Protein AF-A0A0A1HWC0-F1 (afdb_monomer)

Radius of gyration: 13.7 Å; Cα contacts (8 Å, |Δi|>4): 67; chains: 1; bounding box: 28×29×35 Å

Sequence (84 aa):
MLIFDDAGAVMDKRILQAGGDCLGVDLPAGMYHGLVVLEADSLMFECKAGPYRPVGEGELAHWAPREGEAGVAEYHAWMRAQFD

Foldseek 3Di:
DFWADLLRDTPDDDDCDDVDPHPDDDDDPPIDDDDADPDPPDDDDDDDPDDDDDQDPPNDRPPADDVPDPCNVVVNVVVNVVVD

Solvent-accessible surface area (backbone atoms only — not comparable to full-atom values): 5886 Å² total; per-residue (Å²): 62,42,32,32,49,98,84,63,50,78,74,45,77,48,72,74,35,90,94,47,98,32,75,74,82,89,77,70,88,94,60,51,67,48,79,66,85,89,57,85,94,72,83,85,88,86,86,70,91,73,78,94,69,81,88,53,92,87,73,58,66,84,82,58,65,52,92,91,42,82,58,39,70,58,51,52,51,54,57,51,57,73,76,106

Structure (mmCIF, N/CA/C/O backbone):
data_AF-A0A0A1HWC0-F1
#
_entry.id   AF-A0A0A1HWC0-F1
#
loop_
_atom_site.group_PDB
_atom_site.id
_atom_site.type_symbol
_atom_site.label_atom_id
_atom_site.label_alt_id
_atom_site.label_comp_id
_atom_site.label_asym_id
_atom_site.label_entity_id
_atom_site.label_seq_id
_atom_site.pdbx_PDB_ins_code
_atom_site.Cartn_x
_atom_site.Cartn_y
_atom_site.Cartn_z
_atom_site.occupancy
_ato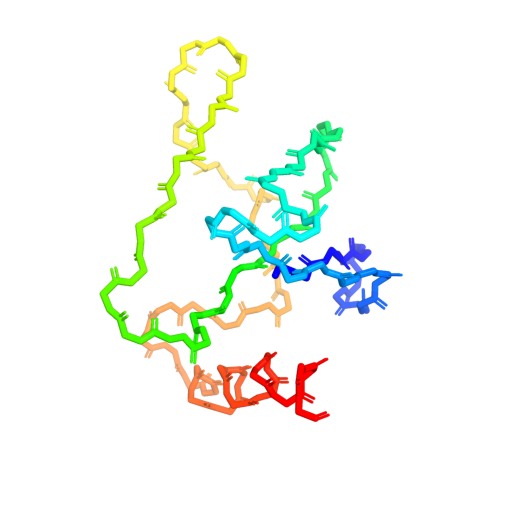m_site.B_iso_or_equiv
_atom_site.auth_seq_id
_atom_site.auth_comp_id
_atom_site.auth_asym_id
_atom_site.auth_atom_id
_atom_site.pdbx_PDB_model_num
ATOM 1 N N . MET A 1 1 ? -1.401 -0.317 6.622 1.00 96.44 1 MET A N 1
ATOM 2 C CA . MET A 1 1 ? -0.296 -0.268 5.643 1.00 96.44 1 MET A CA 1
ATOM 3 C C . MET A 1 1 ? 0.403 -1.612 5.581 1.00 96.44 1 MET A C 1
ATOM 5 O O . MET A 1 1 ? 0.723 -2.169 6.626 1.00 96.44 1 MET A O 1
ATOM 9 N N . LEU A 1 2 ? 0.615 -2.109 4.369 1.00 98.06 2 LEU A N 1
ATOM 10 C CA . LEU A 1 2 ? 1.360 -3.323 4.052 1.00 98.06 2 LEU A CA 1
ATOM 11 C C . LEU A 1 2 ? 2.676 -2.924 3.381 1.00 98.06 2 LEU A C 1
ATOM 13 O O . LEU A 1 2 ? 2.669 -2.028 2.537 1.00 98.06 2 LEU A O 1
ATOM 17 N N . ILE A 1 3 ? 3.775 -3.567 3.762 1.00 97.88 3 ILE A N 1
ATOM 18 C CA . ILE A 1 3 ? 5.101 -3.410 3.152 1.00 97.88 3 ILE A CA 1
ATOM 19 C C . ILE A 1 3 ? 5.452 -4.741 2.497 1.00 97.88 3 ILE A C 1
ATOM 21 O O . ILE A 1 3 ? 5.273 -5.792 3.118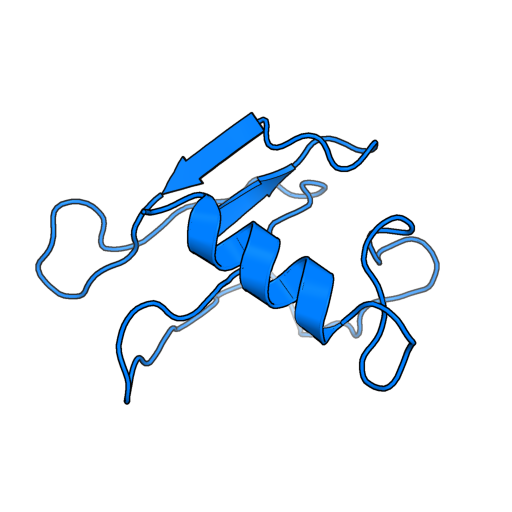 1.00 97.88 3 ILE A O 1
ATOM 25 N N . PHE A 1 4 ? 5.932 -4.696 1.260 1.00 97.81 4 PHE A N 1
ATOM 26 C CA . PHE A 1 4 ? 6.142 -5.877 0.431 1.00 97.81 4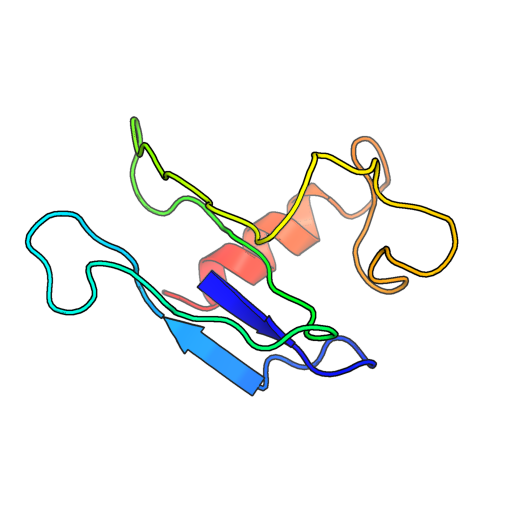 PHE A CA 1
ATOM 27 C C . PHE A 1 4 ? 7.599 -6.026 0.012 1.00 97.81 4 PHE A C 1
ATOM 29 O O . PHE A 1 4 ? 8.338 -5.043 -0.068 1.00 97.81 4 PHE A O 1
ATOM 36 N N . ASP A 1 5 ? 7.985 -7.259 -0.295 1.00 96.19 5 ASP A N 1
ATOM 37 C CA . ASP A 1 5 ? 9.161 -7.522 -1.117 1.00 96.19 5 ASP A CA 1
ATOM 38 C C . ASP A 1 5 ? 8.853 -7.345 -2.619 1.00 96.19 5 ASP A C 1
ATOM 40 O O . ASP A 1 5 ? 7.729 -7.029 -3.027 1.00 96.19 5 ASP A O 1
ATOM 44 N N . ASP A 1 6 ? 9.864 -7.562 -3.461 1.00 95.12 6 ASP A N 1
ATOM 45 C CA . ASP A 1 6 ? 9.745 -7.430 -4.918 1.00 95.12 6 ASP A CA 1
ATOM 46 C C . ASP A 1 6 ? 8.783 -8.450 -5.552 1.00 95.12 6 ASP A C 1
ATOM 48 O O . ASP A 1 6 ? 8.250 -8.202 -6.637 1.00 95.12 6 ASP A O 1
ATOM 52 N N . ALA A 1 7 ? 8.544 -9.583 -4.884 1.00 95.88 7 ALA A N 1
ATOM 53 C CA . ALA A 1 7 ? 7.651 -10.646 -5.339 1.00 95.88 7 ALA A CA 1
ATOM 54 C C . ALA A 1 7 ? 6.202 -10.470 -4.843 1.00 95.88 7 ALA A C 1
ATOM 56 O O . ALA A 1 7 ? 5.325 -11.240 -5.235 1.00 95.88 7 ALA A O 1
ATOM 57 N N . GLY A 1 8 ? 5.941 -9.465 -4.003 1.00 96.25 8 GLY A N 1
ATOM 58 C CA . GLY A 1 8 ? 4.622 -9.180 -3.444 1.00 96.25 8 GLY A CA 1
ATOM 59 C C . GLY A 1 8 ? 4.294 -9.944 -2.167 1.00 96.25 8 GLY A C 1
ATOM 60 O O . GLY A 1 8 ? 3.143 -9.924 -1.725 1.00 96.25 8 GLY A O 1
ATOM 61 N N . ALA A 1 9 ? 5.274 -10.596 -1.537 1.00 97.50 9 ALA A N 1
ATOM 62 C CA . ALA A 1 9 ? 5.083 -11.153 -0.207 1.00 97.50 9 ALA A CA 1
ATOM 63 C C . ALA A 1 9 ? 5.033 -10.022 0.827 1.00 97.50 9 ALA A C 1
ATOM 65 O O . ALA A 1 9 ? 5.829 -9.082 0.791 1.00 97.50 9 ALA A O 1
ATOM 66 N N . VAL A 1 10 ? 4.089 -10.110 1.768 1.00 98.12 10 VAL A N 1
ATOM 67 C CA . VAL A 1 10 ? 3.977 -9.138 2.861 1.00 98.12 10 VAL A CA 1
ATOM 68 C C . VAL A 1 10 ? 5.133 -9.353 3.833 1.00 98.12 10 VAL A C 1
ATOM 70 O O . VAL A 1 10 ? 5.189 -10.367 4.526 1.00 98.12 10 VAL A O 1
ATOM 73 N N . MET A 1 11 ? 6.026 -8.373 3.907 1.00 97.62 11 MET A N 1
ATOM 74 C CA . MET A 1 11 ? 7.162 -8.357 4.826 1.00 97.62 11 MET A CA 1
ATOM 75 C C . MET A 1 11 ? 6.779 -7.777 6.184 1.00 97.62 11 MET A C 1
ATOM 77 O O . MET A 1 11 ? 7.286 -8.221 7.212 1.00 97.62 11 MET A O 1
ATOM 81 N N . ASP A 1 12 ? 5.894 -6.777 6.197 1.00 97.19 12 ASP A N 1
ATOM 82 C CA . ASP A 1 12 ? 5.501 -6.093 7.425 1.00 97.19 12 ASP A CA 1
ATOM 83 C C . ASP A 1 12 ? 4.135 -5.395 7.307 1.00 97.19 12 ASP A C 1
ATOM 85 O O . ASP A 1 12 ? 3.646 -5.106 6.209 1.00 97.19 12 ASP A O 1
ATOM 89 N N . LYS A 1 13 ? 3.507 -5.118 8.457 1.00 97.38 13 LYS A N 1
ATOM 90 C CA . LYS A 1 13 ? 2.173 -4.512 8.568 1.00 97.38 13 LYS A CA 1
ATOM 91 C C . LYS A 1 13 ? 2.120 -3.477 9.689 1.00 97.38 13 LYS A C 1
ATOM 93 O O . LYS A 1 13 ? 2.626 -3.702 10.788 1.00 97.38 13 LYS A O 1
ATOM 98 N N . ARG A 1 14 ? 1.465 -2.342 9.439 1.00 96.94 14 ARG A N 1
ATOM 99 C CA . ARG A 1 14 ? 1.235 -1.271 10.430 1.00 96.94 14 ARG A CA 1
ATOM 100 C C . ARG A 1 14 ? -0.190 -0.739 10.325 1.00 96.94 14 ARG A C 1
ATOM 102 O O . ARG A 1 14 ? -0.639 -0.446 9.216 1.00 96.94 14 ARG A O 1
ATOM 109 N N . ILE A 1 15 ? -0.889 -0.587 11.447 1.00 97.06 15 ILE A N 1
ATOM 110 C CA . ILE A 1 15 ? -2.158 0.155 11.509 1.00 97.06 15 ILE A CA 1
ATOM 111 C C . ILE A 1 15 ? -1.804 1.618 11.760 1.00 97.06 15 ILE A C 1
ATOM 113 O O . ILE A 1 15 ? -1.194 1.919 12.778 1.00 97.06 15 ILE A O 1
ATOM 117 N N . LEU A 1 16 ? -2.147 2.502 10.821 1.00 96.25 16 LEU A N 1
ATOM 118 C CA . LEU A 1 16 ? -1.953 3.944 10.978 1.00 96.25 16 LEU A CA 1
ATOM 119 C C . LEU A 1 16 ? -3.261 4.541 11.482 1.00 96.25 16 LEU A C 1
ATOM 121 O O . LEU A 1 16 ? -4.277 4.429 10.797 1.00 96.25 16 LEU A O 1
ATOM 125 N N . GLN A 1 17 ? -3.242 5.145 12.666 1.00 96.44 17 GLN A N 1
ATOM 126 C CA . GLN A 1 17 ? -4.447 5.665 13.307 1.00 96.44 17 GLN A CA 1
ATOM 127 C C . GLN A 1 17 ? -4.141 6.972 14.034 1.00 96.44 17 GLN A C 1
ATOM 129 O O . GLN A 1 17 ? -3.199 7.053 14.824 1.00 96.44 17 GLN A O 1
ATOM 134 N N . ALA A 1 18 ? -4.965 7.995 13.806 1.00 93.38 18 ALA A N 1
ATOM 135 C CA . ALA A 1 18 ? -4.851 9.262 14.516 1.00 93.38 18 ALA A CA 1
ATOM 136 C C . ALA A 1 18 ? -5.028 9.050 16.030 1.00 93.38 18 ALA A C 1
ATOM 138 O O . ALA A 1 18 ? -6.024 8.483 16.475 1.00 93.38 18 ALA A O 1
ATOM 139 N N . GLY A 1 19 ? -4.045 9.489 16.821 1.00 93.12 19 GLY A N 1
ATOM 140 C CA . GLY A 1 19 ? -4.033 9.288 18.274 1.00 93.12 19 GLY A CA 1
ATOM 141 C C . GLY A 1 19 ? -3.804 7.840 18.732 1.00 93.12 19 GLY A C 1
ATOM 142 O O . GLY A 1 19 ? -3.870 7.589 19.931 1.00 93.12 19 GLY A O 1
ATOM 143 N N . GLY A 1 20 ? -3.548 6.906 17.810 1.00 93.62 20 GLY A N 1
ATOM 144 C CA . GLY A 1 20 ? -3.177 5.527 18.125 1.00 93.62 20 GLY A CA 1
ATOM 145 C C . GLY A 1 20 ? -1.668 5.343 18.310 1.00 93.62 20 GLY A C 1
ATOM 146 O O . GLY A 1 20 ? -0.894 6.300 18.265 1.00 93.62 20 GLY A O 1
ATOM 147 N N . ASP A 1 21 ? -1.247 4.087 18.464 1.00 94.81 21 ASP A N 1
ATOM 148 C CA . ASP A 1 21 ? 0.154 3.724 18.731 1.00 94.81 21 ASP A CA 1
ATOM 149 C C . ASP A 1 21 ? 1.107 4.064 17.573 1.00 94.81 21 ASP A C 1
ATOM 151 O O . ASP A 1 21 ? 2.296 4.306 17.781 1.00 94.81 21 ASP A O 1
ATOM 155 N N . CYS A 1 22 ? 0.597 4.089 16.338 1.00 95.69 22 CYS A N 1
ATOM 156 C CA . CYS A 1 22 ? 1.366 4.402 15.140 1.00 95.69 22 CYS A CA 1
ATOM 157 C C . CYS A 1 22 ? 0.688 5.535 14.360 1.00 95.69 22 CYS A C 1
ATOM 159 O O . CYS A 1 22 ? -0.308 5.340 13.662 1.00 95.69 22 CYS A O 1
ATOM 161 N N . LEU A 1 23 ? 1.252 6.739 14.490 1.00 92.12 23 LEU A N 1
ATOM 162 C CA . LEU A 1 23 ? 0.759 7.955 13.831 1.00 92.12 23 LEU A CA 1
ATOM 163 C C . LEU A 1 23 ? 1.242 8.092 12.380 1.00 92.12 23 LEU A C 1
ATOM 165 O O . LEU A 1 23 ? 0.671 8.852 11.604 1.00 92.12 23 LEU A O 1
ATOM 169 N N . GLY A 1 24 ? 2.316 7.391 12.023 1.00 93.69 24 GLY A N 1
ATOM 170 C CA . GLY A 1 24 ? 2.983 7.515 10.736 1.00 93.69 24 GLY A CA 1
ATOM 171 C C . GLY A 1 24 ? 4.172 6.569 10.629 1.00 93.69 24 GLY A C 1
ATOM 172 O O . GLY A 1 24 ? 4.524 5.870 11.581 1.00 93.69 24 GLY A O 1
ATOM 173 N N . VAL A 1 25 ? 4.766 6.541 9.442 1.00 93.88 25 VAL A N 1
ATOM 174 C CA . VAL A 1 25 ? 5.828 5.613 9.047 1.00 93.88 25 VAL A CA 1
ATOM 175 C C . VAL A 1 25 ? 6.788 6.305 8.093 1.00 93.88 25 VAL A C 1
ATOM 177 O O . VAL A 1 25 ? 6.351 6.963 7.152 1.00 93.88 25 VAL A O 1
ATOM 180 N N . ASP A 1 26 ? 8.083 6.104 8.318 1.00 94.06 26 ASP A N 1
ATOM 181 C CA . ASP A 1 26 ? 9.124 6.478 7.366 1.00 94.06 26 ASP A CA 1
ATOM 182 C C . ASP A 1 26 ? 9.487 5.259 6.519 1.00 94.06 26 ASP A C 1
ATOM 184 O O . ASP A 1 26 ? 9.847 4.201 7.042 1.00 94.06 26 ASP A O 1
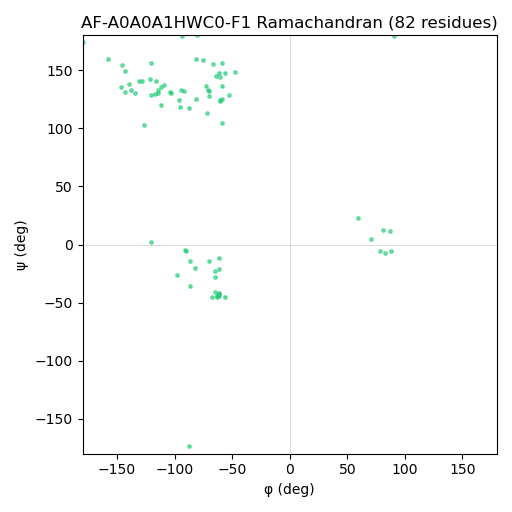ATOM 188 N N . LEU A 1 27 ? 9.392 5.407 5.199 1.00 92.19 27 LEU A N 1
ATOM 189 C CA . LEU A 1 27 ? 9.700 4.348 4.245 1.00 92.19 27 LEU A CA 1
ATOM 190 C C . LEU A 1 27 ? 10.962 4.707 3.450 1.00 92.19 27 LEU A C 1
ATOM 192 O O . LEU A 1 27 ? 10.975 5.721 2.747 1.00 92.19 27 LEU A O 1
ATOM 196 N N . PRO A 1 28 ? 12.019 3.879 3.520 1.00 90.88 28 PRO A N 1
ATOM 197 C CA . PRO A 1 28 ? 13.108 3.905 2.557 1.00 90.88 28 PRO A CA 1
ATOM 198 C C . PRO A 1 28 ? 12.642 3.921 1.096 1.00 90.88 28 PRO A C 1
ATOM 200 O O . PRO A 1 28 ? 11.630 3.320 0.727 1.00 90.88 28 PRO A O 1
ATOM 203 N N . ALA A 1 29 ? 13.434 4.574 0.245 1.00 89.44 29 ALA A N 1
ATOM 204 C CA . ALA A 1 29 ? 13.231 4.534 -1.197 1.00 89.44 29 ALA A CA 1
ATOM 205 C C . ALA A 1 29 ? 13.357 3.099 -1.737 1.00 89.44 29 ALA A C 1
ATOM 207 O O . ALA A 1 29 ? 14.162 2.311 -1.244 1.00 89.44 29 ALA A O 1
ATOM 208 N N . GLY A 1 30 ? 12.590 2.790 -2.786 1.00 88.88 30 GLY A N 1
ATOM 209 C CA . GLY A 1 30 ? 12.646 1.490 -3.462 1.00 88.88 30 GLY A CA 1
ATOM 210 C C . GLY A 1 30 ? 11.864 0.368 -2.777 1.00 88.88 30 GLY A C 1
ATOM 211 O O . GLY A 1 30 ? 12.043 -0.782 -3.148 1.00 88.88 30 GLY A O 1
ATOM 212 N N . MET A 1 31 ? 11.002 0.674 -1.802 1.00 92.62 31 MET A N 1
ATOM 213 C CA . MET A 1 31 ? 10.129 -0.325 -1.179 1.00 92.62 31 MET A CA 1
ATOM 214 C C . MET A 1 31 ? 8.691 -0.221 -1.680 1.00 92.62 31 MET A C 1
ATOM 216 O O . MET A 1 31 ? 8.069 0.849 -1.627 1.00 92.62 31 MET A O 1
ATOM 220 N N . TYR A 1 32 ? 8.128 -1.360 -2.078 1.00 95.94 32 TYR A N 1
ATOM 221 C CA . TYR A 1 32 ? 6.701 -1.460 -2.339 1.00 95.94 32 TYR A CA 1
ATOM 222 C C . TYR A 1 32 ? 5.915 -1.404 -1.033 1.00 95.94 32 TYR A C 1
ATOM 224 O O . TYR A 1 32 ? 6.204 -2.098 -0.058 1.00 95.94 32 TYR A O 1
ATOM 232 N N . HIS A 1 33 ? 4.881 -0.576 -1.030 1.00 96.38 33 HIS A N 1
ATOM 233 C CA . HIS A 1 33 ? 3.948 -0.463 0.075 1.00 96.38 33 HIS A CA 1
ATOM 234 C C . HIS A 1 33 ? 2.552 -0.171 -0.464 1.00 96.38 33 HIS A C 1
ATOM 236 O O . HIS A 1 33 ? 2.377 0.353 -1.564 1.00 96.38 33 HIS A O 1
ATOM 242 N N . GLY A 1 34 ? 1.551 -0.548 0.319 1.00 95.69 34 GLY A N 1
ATOM 243 C CA . GLY A 1 34 ? 0.150 -0.422 -0.042 1.00 95.69 34 GLY A CA 1
ATOM 244 C C . GLY A 1 34 ? -0.692 -0.063 1.168 1.00 95.69 34 GLY A C 1
ATOM 245 O O . GLY A 1 34 ? -0.396 -0.432 2.311 1.00 95.69 34 GLY A O 1
ATOM 246 N N . LEU A 1 35 ? -1.767 0.668 0.910 1.00 95.94 35 LEU A N 1
ATOM 247 C CA . LEU A 1 35 ? -2.710 1.107 1.925 1.00 95.94 35 LEU A CA 1
ATOM 248 C C . LEU A 1 35 ? -4.065 0.481 1.650 1.00 95.94 35 LEU A C 1
ATOM 250 O O . LEU A 1 35 ? -4.493 0.361 0.507 1.00 95.94 35 LEU A O 1
ATOM 254 N N . VAL A 1 36 ? -4.723 0.086 2.729 1.00 96.75 36 VAL A N 1
ATOM 255 C CA . VAL A 1 36 ? -6.097 -0.386 2.716 1.00 96.75 36 VAL A CA 1
ATOM 256 C C . VAL A 1 36 ? -6.809 0.289 3.874 1.00 96.75 36 VAL A C 1
ATOM 258 O O . VAL A 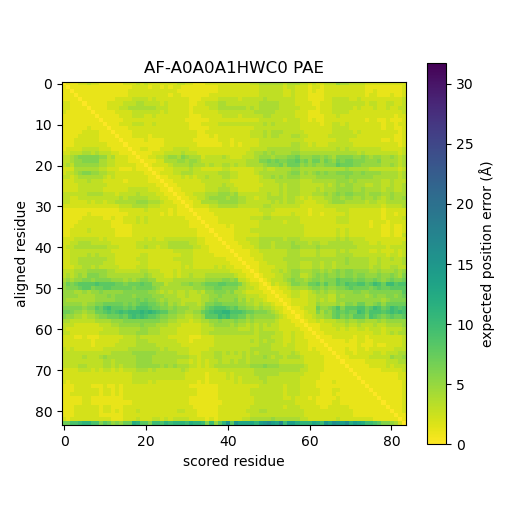1 36 ? -6.271 0.361 4.981 1.00 96.75 36 VAL A O 1
ATOM 261 N N . VAL A 1 37 ? -7.970 0.866 3.585 1.00 96.50 37 VAL A N 1
ATOM 262 C CA . VAL A 1 37 ? -8.732 1.656 4.550 1.00 96.50 37 VAL A CA 1
ATOM 263 C C . VAL A 1 37 ? -9.524 0.705 5.445 1.00 96.50 37 VAL A C 1
ATOM 265 O O . VAL A 1 37 ? -10.261 -0.149 4.950 1.00 96.50 37 VAL A O 1
ATOM 268 N N . LEU A 1 38 ? -9.345 0.838 6.762 1.00 96.44 38 LEU A N 1
ATOM 269 C CA . LEU A 1 38 ? -10.013 -0.001 7.764 1.00 96.44 38 LEU A CA 1
ATOM 270 C C . LEU A 1 38 ? -11.257 0.675 8.362 1.00 96.44 38 LEU A C 1
ATOM 272 O O . LEU A 1 38 ? -12.192 -0.020 8.751 1.00 96.44 38 LEU A O 1
ATOM 276 N N . GLU A 1 39 ? -11.297 2.010 8.373 1.00 95.56 39 GLU A N 1
ATOM 277 C CA . GLU A 1 39 ? -12.404 2.817 8.893 1.00 95.56 39 GLU A CA 1
ATOM 278 C C . GLU A 1 39 ? -12.803 3.900 7.880 1.00 95.56 39 GLU A C 1
ATOM 280 O O . GLU A 1 39 ? -11.943 4.493 7.220 1.00 95.56 39 GLU A O 1
ATOM 285 N N . ALA A 1 40 ? -14.108 4.148 7.737 1.00 95.94 40 ALA A N 1
ATOM 286 C CA . ALA A 1 40 ? -14.621 5.199 6.863 1.00 95.94 40 ALA A CA 1
ATOM 287 C C . ALA A 1 40 ? -14.075 6.581 7.258 1.00 95.94 40 ALA A C 1
ATOM 289 O O . ALA A 1 40 ? -13.660 6.799 8.391 1.00 95.94 40 ALA A O 1
ATOM 290 N N . ASP A 1 41 ? -14.062 7.507 6.298 1.00 95.81 41 ASP A N 1
ATOM 291 C CA . ASP A 1 41 ? -13.632 8.896 6.510 1.00 95.81 41 ASP A CA 1
ATOM 292 C C . ASP A 1 41 ? -12.178 9.056 7.011 1.00 95.81 41 ASP A C 1
ATOM 294 O O . ASP A 1 41 ? -11.792 10.092 7.553 1.00 95.81 41 ASP A O 1
ATOM 298 N N . SER A 1 42 ? -11.333 8.047 6.767 1.00 95.56 42 SER A N 1
ATOM 299 C CA . SER A 1 42 ? -9.894 8.105 7.038 1.00 95.56 42 SER A CA 1
ATOM 300 C C . SER A 1 42 ? -9.173 9.061 6.081 1.00 95.56 42 SER A C 1
ATOM 302 O O . SER A 1 42 ? -9.251 8.911 4.860 1.00 95.56 42 SER A O 1
ATOM 304 N N . LEU A 1 43 ? -8.390 9.992 6.633 1.00 94.56 43 LEU A N 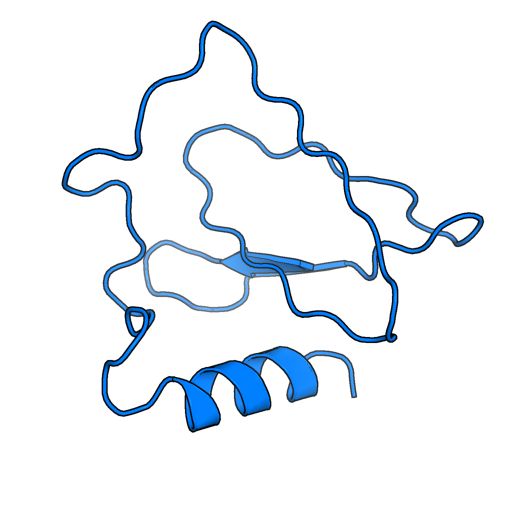1
ATOM 305 C CA . LEU A 1 43 ? -7.494 10.877 5.883 1.00 94.56 43 LEU A CA 1
ATOM 306 C C . LEU A 1 43 ? -6.034 10.533 6.190 1.00 94.56 43 LEU A C 1
ATOM 308 O O . LEU A 1 43 ? -5.656 10.386 7.351 1.00 94.56 43 LEU A O 1
ATOM 312 N N . MET A 1 44 ? -5.200 10.466 5.153 1.00 93.88 44 MET A N 1
ATOM 313 C CA . MET A 1 44 ? -3.761 10.241 5.285 1.00 93.88 44 MET A CA 1
ATOM 314 C C . MET A 1 44 ? -2.982 11.301 4.506 1.00 93.88 44 MET A C 1
ATOM 316 O O . MET A 1 44 ? -3.353 11.658 3.389 1.00 93.88 44 MET A O 1
ATOM 320 N N . PHE A 1 45 ? -1.873 11.758 5.085 1.00 93.81 45 PHE A N 1
ATOM 321 C CA . PHE A 1 45 ? -0.887 12.589 4.402 1.00 93.81 45 PHE A CA 1
ATOM 322 C C . PHE A 1 45 ? 0.335 11.746 4.046 1.00 93.81 45 PHE A C 1
ATOM 324 O O . PHE A 1 45 ? 0.876 11.048 4.900 1.00 93.81 45 PHE A O 1
ATOM 331 N N . GLU A 1 46 ? 0.780 11.836 2.796 1.00 92.94 46 GLU A N 1
ATOM 332 C CA . GLU A 1 46 ? 2.054 11.276 2.353 1.00 92.94 46 GLU A CA 1
ATOM 333 C C . GLU A 1 46 ? 2.990 12.419 1.952 1.00 92.94 46 GLU A C 1
ATOM 335 O O . GLU A 1 46 ? 2.617 13.295 1.170 1.00 92.94 46 GLU A O 1
ATOM 340 N N . CYS A 1 47 ? 4.217 12.395 2.471 1.00 91.38 47 CYS A N 1
ATOM 341 C CA . CYS A 1 47 ? 5.265 13.346 2.122 1.00 91.38 47 CYS A CA 1
ATOM 342 C C . CYS A 1 47 ? 6.424 12.595 1.464 1.00 91.38 47 CYS A C 1
ATOM 344 O O . CYS A 1 47 ? 6.920 11.613 2.010 1.00 91.38 47 CYS A O 1
ATOM 346 N N . LYS A 1 48 ? 6.882 13.074 0.304 1.00 89.31 48 LYS A N 1
ATOM 347 C CA . LYS A 1 48 ? 8.031 12.523 -0.429 1.00 89.31 48 LYS A CA 1
ATOM 348 C C . LYS A 1 48 ? 9.090 13.603 -0.613 1.00 89.31 48 LYS A C 1
ATOM 350 O O . LYS A 1 48 ? 8.762 14.768 -0.825 1.00 89.31 48 LYS A O 1
ATOM 355 N N . ALA A 1 49 ? 10.360 13.220 -0.509 1.00 88.12 49 ALA A N 1
ATOM 356 C CA . ALA A 1 49 ? 11.467 14.146 -0.712 1.00 88.12 49 ALA A CA 1
ATOM 357 C C . ALA A 1 49 ? 11.586 14.540 -2.192 1.00 88.12 49 ALA A C 1
ATOM 359 O O . ALA A 1 49 ? 11.623 13.679 -3.071 1.00 88.12 49 ALA A O 1
ATOM 360 N N . GLY A 1 50 ? 11.716 15.842 -2.451 1.00 88.69 50 GLY A N 1
ATOM 361 C CA . GLY A 1 50 ? 11.870 16.384 -3.800 1.00 88.69 50 GLY A CA 1
ATOM 362 C C . GLY A 1 50 ? 10.544 16.748 -4.481 1.00 88.69 50 GLY A C 1
ATOM 363 O O . GLY A 1 50 ? 9.473 16.633 -3.887 1.00 88.69 50 GLY A O 1
ATOM 364 N N . PRO A 1 51 ? 10.611 17.262 -5.720 1.00 91.31 51 PRO A N 1
ATOM 365 C CA . PRO A 1 51 ? 9.421 17.613 -6.480 1.00 91.31 51 PRO A CA 1
ATOM 366 C C . PRO A 1 51 ? 8.610 16.364 -6.834 1.00 91.31 51 PRO A C 1
ATOM 368 O O . PRO A 1 51 ? 9.150 15.265 -6.964 1.00 91.31 51 PRO A O 1
ATOM 371 N N . TYR A 1 52 ? 7.312 16.555 -7.061 1.00 90.56 52 TYR A N 1
ATOM 372 C CA . TYR A 1 52 ? 6.465 15.494 -7.589 1.00 90.56 52 TYR A CA 1
ATOM 373 C C . TYR A 1 52 ? 6.994 15.007 -8.946 1.00 90.56 52 TYR A C 1
ATOM 375 O O . TYR A 1 52 ? 7.146 15.791 -9.886 1.00 90.56 52 TYR A O 1
ATOM 383 N N . ARG A 1 53 ? 7.228 13.697 -9.045 1.00 89.50 53 ARG A N 1
ATOM 384 C CA . ARG A 1 53 ? 7.463 12.977 -10.296 1.00 89.50 53 ARG A CA 1
ATOM 385 C C . ARG A 1 53 ? 6.376 11.907 -10.428 1.00 89.50 53 ARG A C 1
ATOM 387 O O . ARG A 1 53 ? 6.199 11.141 -9.480 1.00 89.50 53 ARG A O 1
ATOM 394 N N . PRO A 1 54 ? 5.662 11.833 -11.564 1.00 90.62 54 PRO A N 1
ATOM 395 C CA . PRO A 1 54 ? 4.734 10.740 -11.818 1.00 90.62 54 PRO A CA 1
ATOM 396 C C . PRO A 1 54 ? 5.431 9.382 -11.727 1.00 90.62 54 PRO A C 1
ATOM 398 O O . PRO A 1 54 ? 6.606 9.260 -12.087 1.00 90.62 54 PRO A O 1
ATOM 401 N N . VAL A 1 55 ? 4.685 8.371 -11.286 1.00 87.25 55 VAL A N 1
ATOM 402 C CA . VAL A 1 55 ? 5.144 6.978 -11.282 1.00 87.25 55 VAL A CA 1
ATOM 403 C C . VAL A 1 55 ? 5.450 6.557 -12.721 1.00 87.25 55 VAL A C 1
ATOM 405 O O . VAL A 1 55 ? 4.603 6.699 -13.604 1.00 87.25 55 VAL A O 1
ATOM 408 N N . GLY A 1 56 ? 6.678 6.106 -12.961 1.00 88.19 56 GLY A N 1
ATOM 409 C CA . GLY A 1 56 ? 7.176 5.693 -14.268 1.00 88.19 56 GLY A CA 1
ATOM 410 C C . GLY A 1 56 ? 7.027 4.196 -14.533 1.00 88.19 56 GLY A C 1
ATOM 411 O O . GLY A 1 56 ? 6.555 3.422 -13.697 1.00 88.19 56 GLY A O 1
ATOM 412 N N . GLU A 1 57 ? 7.464 3.778 -15.720 1.00 86.56 57 GLU A N 1
ATOM 413 C CA . GLU A 1 57 ? 7.543 2.360 -16.072 1.00 86.56 57 GLU A CA 1
ATOM 414 C C . GLU A 1 57 ? 8.450 1.599 -15.094 1.00 86.56 57 GLU A C 1
ATOM 416 O O . GLU A 1 57 ? 9.523 2.071 -14.722 1.00 86.56 57 GLU A O 1
ATOM 421 N N . GLY A 1 58 ? 8.009 0.413 -14.668 1.00 84.81 58 GLY A N 1
ATOM 422 C CA . GLY A 1 58 ? 8.753 -0.440 -13.736 1.00 84.81 58 GLY A CA 1
ATOM 423 C C . GLY A 1 58 ? 8.676 -0.035 -12.258 1.00 84.81 58 GLY A C 1
ATOM 424 O O . GLY A 1 58 ? 9.146 -0.792 -11.419 1.00 84.81 58 GLY A O 1
ATOM 425 N N . GLU A 1 59 ? 8.057 1.101 -11.917 1.00 89.06 59 GLU A N 1
ATOM 426 C CA . GLU A 1 59 ? 7.873 1.541 -10.518 1.00 89.06 59 GLU A CA 1
ATOM 427 C C . GLU A 1 59 ? 6.564 1.031 -9.894 1.00 89.06 59 GLU A C 1
ATOM 429 O O . GLU A 1 59 ? 6.298 1.232 -8.709 1.00 89.06 59 GLU A O 1
ATOM 434 N N . LEU A 1 60 ? 5.730 0.373 -10.696 1.00 92.00 60 LEU A N 1
ATOM 435 C CA . LEU A 1 60 ? 4.495 -0.251 -10.254 1.00 92.00 60 LEU A CA 1
ATOM 436 C C . LEU A 1 60 ? 4.725 -1.731 -9.935 1.00 92.00 60 LEU A C 1
ATOM 438 O O . LEU A 1 60 ? 5.263 -2.479 -10.748 1.00 92.00 60 LEU A O 1
ATOM 442 N N . ALA A 1 61 ? 4.212 -2.171 -8.786 1.00 94.31 61 ALA A N 1
ATOM 443 C CA . ALA A 1 61 ? 4.228 -3.568 -8.362 1.00 94.31 61 ALA A CA 1
ATOM 444 C C . ALA A 1 61 ? 3.512 -4.468 -9.383 1.00 94.31 61 ALA A C 1
ATOM 446 O O . ALA A 1 61 ? 2.285 -4.444 -9.458 1.00 94.31 61 ALA A O 1
ATOM 447 N N . HIS A 1 62 ? 4.254 -5.237 -10.183 1.00 93.69 62 HIS A N 1
ATOM 448 C CA . HIS A 1 62 ? 3.726 -6.037 -11.302 1.00 93.69 62 HIS A CA 1
ATOM 449 C C . HIS A 1 62 ? 2.717 -7.122 -10.884 1.00 93.69 62 HIS A C 1
ATOM 451 O O . HIS A 1 62 ? 1.930 -7.574 -11.708 1.00 93.69 62 HIS A O 1
ATOM 457 N N . TRP A 1 63 ? 2.743 -7.526 -9.615 1.00 95.25 63 TRP A N 1
ATOM 458 C CA . TRP A 1 63 ? 1.879 -8.544 -9.018 1.00 95.25 63 TRP A CA 1
ATOM 459 C C . TRP A 1 63 ? 0.533 -7.997 -8.508 1.00 95.25 63 TRP A C 1
ATOM 461 O O . TRP A 1 63 ? -0.373 -8.781 -8.238 1.00 95.25 63 TRP A O 1
ATOM 471 N N . ALA A 1 64 ? 0.380 -6.675 -8.371 1.00 96.44 64 ALA A N 1
ATOM 472 C CA . ALA A 1 64 ? -0.869 -6.061 -7.927 1.00 96.44 64 ALA A CA 1
ATOM 473 C C . ALA A 1 64 ? -1.758 -5.697 -9.133 1.00 96.44 64 ALA A C 1
ATOM 475 O O . ALA A 1 64 ? -1.257 -5.051 -10.064 1.00 96.44 64 ALA A O 1
ATOM 476 N N . PRO A 1 65 ? -3.063 -6.041 -9.114 1.00 96.94 65 PRO A N 1
ATOM 477 C CA . PRO A 1 65 ? -3.979 -5.674 -10.189 1.00 96.94 65 PRO A CA 1
ATOM 478 C C . PRO A 1 65 ? -4.137 -4.152 -10.273 1.00 96.94 65 PRO A C 1
ATOM 480 O O . PRO A 1 65 ? -4.121 -3.446 -9.258 1.00 96.94 65 PRO A O 1
ATOM 483 N N . ARG A 1 66 ? -4.296 -3.634 -11.491 1.00 94.25 66 ARG A N 1
ATOM 484 C CA . ARG A 1 66 ? -4.574 -2.214 -11.744 1.00 94.25 66 ARG A CA 1
ATOM 485 C C . ARG A 1 66 ? -6.045 -1.902 -11.555 1.00 94.25 66 ARG A C 1
ATOM 487 O O . ARG A 1 66 ? -6.906 -2.773 -11.615 1.00 94.25 66 ARG A O 1
ATOM 494 N N . GLU A 1 67 ? -6.335 -0.624 -11.343 1.00 92.62 67 GLU A N 1
ATOM 495 C CA . GLU A 1 67 ? -7.710 -0.143 -11.288 1.00 92.62 67 GLU A CA 1
ATOM 496 C C . GLU A 1 67 ? -8.488 -0.578 -12.541 1.00 92.62 67 GLU A C 1
ATOM 498 O O . GLU A 1 67 ? -8.035 -0.392 -13.669 1.00 92.62 67 GLU A O 1
ATOM 503 N N . GLY A 1 68 ? -9.653 -1.194 -12.328 1.00 95.94 68 GLY A N 1
ATOM 504 C CA . GLY A 1 68 ? -10.500 -1.724 -13.398 1.00 95.94 68 GLY A CA 1
ATOM 505 C C . GLY A 1 68 ? -10.112 -3.111 -13.926 1.00 95.94 68 GLY A C 1
ATOM 506 O O . GLY A 1 68 ? -10.883 -3.682 -14.696 1.00 95.94 68 GLY A O 1
ATOM 507 N N . GLU A 1 69 ? -8.981 -3.689 -13.512 1.00 97.56 69 GLU A N 1
ATOM 508 C CA . GLU A 1 69 ? -8.622 -5.061 -13.881 1.00 97.56 69 GLU A CA 1
ATOM 509 C C . GLU A 1 69 ? -9.429 -6.104 -13.093 1.00 97.56 69 GLU A C 1
ATOM 511 O O . GLU A 1 69 ? -9.968 -5.859 -12.007 1.00 97.56 69 GLU A O 1
ATOM 516 N N . ALA A 1 70 ? -9.497 -7.317 -13.645 1.00 97.50 70 ALA A N 1
ATOM 517 C CA . ALA A 1 70 ? -10.002 -8.464 -12.905 1.00 97.50 70 ALA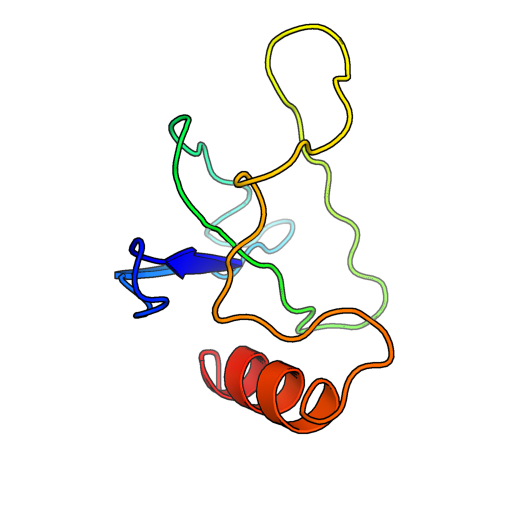 A CA 1
ATOM 518 C C . ALA A 1 70 ? -9.129 -8.719 -11.660 1.00 97.50 70 ALA A C 1
ATOM 520 O O . ALA A 1 70 ? -7.917 -8.521 -11.687 1.00 97.50 70 ALA A O 1
ATOM 521 N N . GLY A 1 71 ? -9.744 -9.156 -10.560 1.00 96.75 71 GLY A N 1
ATOM 522 C CA . GLY A 1 71 ? -9.030 -9.457 -9.314 1.00 96.75 71 GLY A CA 1
ATOM 523 C C . GLY A 1 71 ? -8.845 -8.272 -8.357 1.00 96.75 71 GLY A C 1
ATOM 524 O O . GLY A 1 71 ? -8.440 -8.495 -7.221 1.00 96.75 71 GL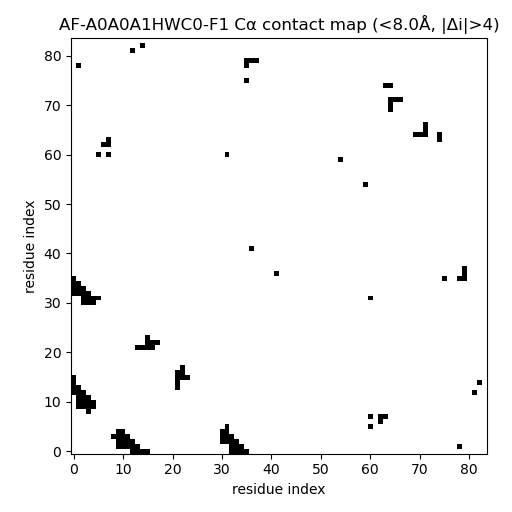Y A O 1
ATOM 525 N N . VAL A 1 72 ? -9.214 -7.033 -8.722 1.00 98.06 72 VAL A N 1
ATOM 526 C CA . VAL A 1 72 ? -9.155 -5.876 -7.795 1.00 98.06 72 VAL A CA 1
ATOM 527 C C . VAL A 1 72 ? -9.952 -6.128 -6.513 1.00 98.06 72 VAL A C 1
ATOM 529 O O . VAL A 1 72 ? -9.460 -5.864 -5.419 1.00 98.06 72 VAL A O 1
ATOM 532 N N . ALA A 1 73 ? -11.171 -6.665 -6.630 1.00 97.69 73 ALA A N 1
ATOM 533 C CA . ALA A 1 73 ? -12.017 -6.944 -5.469 1.00 97.69 73 ALA A CA 1
ATOM 534 C C . ALA A 1 73 ? -11.411 -8.020 -4.551 1.00 97.69 73 ALA A C 1
ATOM 536 O O . ALA A 1 73 ? -11.443 -7.877 -3.329 1.00 97.69 73 ALA A O 1
ATOM 537 N N . GLU A 1 74 ? -10.829 -9.068 -5.138 1.00 98.25 74 GLU A N 1
ATOM 538 C CA . GLU A 1 74 ? -10.172 -10.162 -4.416 1.00 98.25 74 GLU A CA 1
ATOM 539 C C . GLU A 1 74 ? -8.900 -9.673 -3.722 1.00 98.25 74 GLU A C 1
ATOM 541 O O . GLU A 1 74 ? -8.704 -9.935 -2.538 1.00 98.25 74 GLU A O 1
ATOM 546 N N . TYR A 1 75 ? -8.077 -8.891 -4.424 1.00 97.81 75 TYR A N 1
ATOM 547 C CA . TYR A 1 75 ? -6.871 -8.287 -3.875 1.00 97.81 75 TYR A CA 1
ATOM 548 C C . TYR A 1 75 ? -7.196 -7.306 -2.742 1.00 97.81 75 TYR A C 1
ATOM 550 O O . TYR A 1 75 ? -6.588 -7.377 -1.678 1.00 97.81 75 TYR A O 1
ATOM 558 N N . HIS A 1 76 ? -8.212 -6.453 -2.901 1.00 97.31 76 HIS A N 1
ATOM 559 C CA . HIS A 1 76 ? -8.667 -5.554 -1.839 1.00 97.31 76 HIS A CA 1
ATOM 560 C C . HIS A 1 76 ? -9.175 -6.319 -0.606 1.00 97.31 76 HIS A C 1
ATOM 562 O O . HIS A 1 76 ? -8.815 -5.980 0.523 1.00 97.31 76 HIS A O 1
ATOM 568 N N . ALA A 1 77 ? -9.979 -7.371 -0.798 1.00 97.75 77 ALA A N 1
ATOM 569 C CA . ALA A 1 77 ? -10.428 -8.228 0.298 1.00 97.75 77 ALA A CA 1
ATOM 570 C C . ALA A 1 77 ? -9.245 -8.913 1.001 1.00 97.75 77 ALA A C 1
ATOM 572 O O . ALA A 1 77 ? -9.178 -8.915 2.229 1.00 97.75 77 ALA A O 1
ATOM 573 N N . TRP A 1 78 ? -8.277 -9.416 0.232 1.00 97.81 78 TRP A N 1
ATOM 574 C CA . TRP A 1 78 ? -7.046 -10.001 0.754 1.00 97.81 78 TRP A CA 1
ATOM 575 C C . TRP A 1 78 ? -6.205 -8.995 1.550 1.00 97.81 78 TRP A C 1
ATOM 577 O O . TRP A 1 78 ? -5.706 -9.347 2.618 1.00 97.81 78 TRP A O 1
ATOM 587 N N . MET A 1 79 ? -6.080 -7.746 1.079 1.00 98.25 79 MET A N 1
ATOM 588 C CA . MET A 1 79 ? -5.382 -6.679 1.803 1.00 98.25 79 MET A CA 1
ATOM 589 C C . MET A 1 79 ? -6.059 -6.380 3.143 1.00 98.25 79 MET A C 1
ATOM 591 O O . MET A 1 79 ? -5.360 -6.220 4.142 1.00 98.25 79 MET A O 1
ATOM 595 N N . ARG A 1 80 ? -7.400 -6.308 3.184 1.00 97.88 80 ARG A N 1
ATOM 596 C CA . ARG A 1 80 ? -8.159 -6.077 4.430 1.00 97.88 80 ARG A CA 1
ATOM 597 C C . ARG A 1 80 ? -7.963 -7.214 5.427 1.00 97.88 80 ARG A C 1
ATOM 599 O O . ARG A 1 80 ? -7.606 -6.937 6.565 1.00 97.88 80 ARG A O 1
ATOM 606 N N . ALA A 1 81 ? -8.042 -8.460 4.960 1.00 97.69 81 ALA A N 1
ATOM 607 C CA . ALA A 1 81 ? -7.840 -9.658 5.778 1.00 97.69 81 ALA A CA 1
ATOM 608 C C . ALA A 1 81 ? -6.436 -9.760 6.405 1.00 97.69 81 ALA A C 1
ATOM 610 O O . ALA A 1 81 ? -6.205 -10.581 7.285 1.00 97.69 81 ALA A O 1
ATOM 611 N N . GLN A 1 82 ? -5.475 -8.929 5.985 1.00 98.00 82 GLN A N 1
ATOM 612 C CA . GLN A 1 82 ? -4.194 -8.817 6.678 1.00 98.00 82 GLN A CA 1
ATOM 613 C C . GLN A 1 82 ? -4.303 -8.141 8.056 1.00 98.00 82 GLN A C 1
ATOM 615 O O . GLN A 1 82 ? -3.332 -8.196 8.815 1.00 98.00 82 GLN A O 1
ATOM 620 N N . PHE A 1 83 ? -5.418 -7.483 8.372 1.00 96.19 8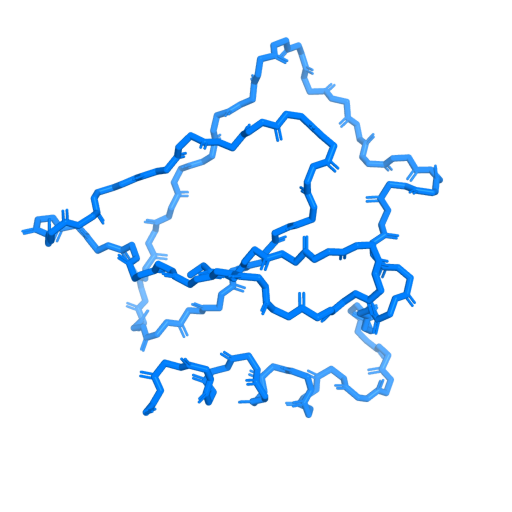3 PHE A N 1
ATOM 621 C CA . PHE A 1 83 ? -5.635 -6.735 9.616 1.00 96.19 83 PHE A CA 1
ATOM 622 C C . PHE A 1 83 ? -6.825 -7.250 10.440 1.00 96.19 83 PHE A C 1
ATOM 624 O O . PHE A 1 83 ? -7.106 -6.663 11.484 1.00 96.19 83 PHE A O 1
ATOM 631 N N . ASP A 1 84 ? -7.484 -8.316 9.975 1.00 81.25 84 ASP A N 1
ATOM 632 C CA . ASP A 1 84 ? -8.579 -9.006 10.670 1.00 81.25 84 ASP A CA 1
ATOM 633 C C . ASP A 1 84 ? -8.060 -10.122 11.599 1.00 81.25 84 ASP A C 1
ATOM 635 O O . ASP A 1 84 ? -6.998 -10.721 11.292 1.00 81.25 84 ASP A O 1
#

Secondary structure (DSSP, 8-state):
-EEE-TT--EEEE----TTSS-------TT-EEE----STT-------SSS-----TT-S-TTSPPTTSTTHHHHHHHHHTT--

Mean predicted aligned error: 2.96 Å

pLDDT: mean 94.41, std 3.52, range [81.25, 98.25]